Protein AF-A0A2V7I9D1-F1 (afdb_monomer)

Nearest PDB structures (foldseek):
  9ccb-assembly1_A  TM=8.689E-01  e=2.923E-0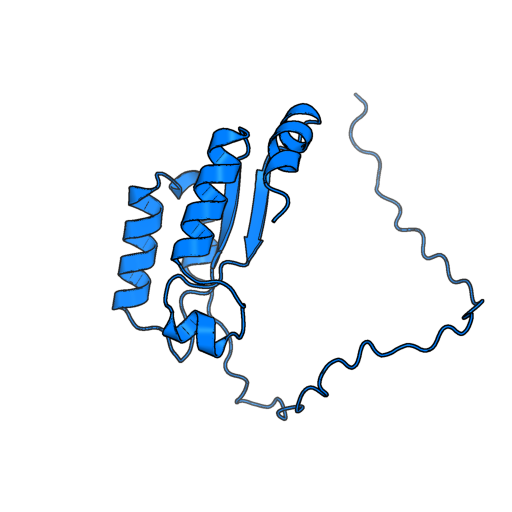3  Methanothermobacter marburgensis
  5ul3-assembly1_A  TM=8.495E-01  e=2.004E-02  Priestia megaterium
  8qmn-assembly1_A  TM=8.457E-01  e=6.193E-02  Thermotoga maritima MSB8
  7o1o-assembly1_A  TM=8.449E-01  e=7.558E-02  Thermotoga maritima MSB8
  5fep-assembly1_A  TM=8.437E-01  e=1.053E-01  Thermotoga maritima

Solvent-accessible surface area (backbone atoms only — not comparable to full-atom values): 8715 Å² total; per-residue (Å²): 132,73,73,83,49,42,45,58,40,31,75,73,64,46,72,59,46,78,42,88,57,40,55,70,40,63,70,43,28,60,76,64,68,66,89,60,52,52,67,53,52,51,55,49,47,53,51,32,54,75,30,69,25,46,66,31,58,41,42,36,56,44,38,98,72,50,51,73,66,52,47,50,54,48,54,51,46,37,57,77,67,68,34,65,93,41,40,62,75,65,34,78,67,32,62,56,78,70,65,84,80,90,56,79,84,72,78,76,73,79,84,72,84,75,77,80,94,71,89,82,88,73,89,78,87,76,84,84,78,77,82,92,82,88,86,131

Foldseek 3Di:
DPLVCLLVCVVVPNAADEEAPAFQDPQVCVVVVVVDHNVVVVVVCVSNVVSVHYYQYAYAQAEPRHDVVRLVVVVVVCVVSVVPVRYDPVSSVHHDDDCPDPHDPDPDDDPPPPDDDDDDPDDDDDDPDDDDPDDD

Secondary structure (DSSP, 8-state):
--GGGHHHHHHTT--EEEEEEE-S-HHHHHHTT-S--HHHHHHHHHHHHHHTPEEEEEE--B-TT--HHHHHHHHHHHHHTT-GGGS-GGGGT-BPPPSTTT----------------------------------

Sequence (136 aa):
RHRELFPDFAATGCAFVVSAVESLSEVVLARLEKGHTRADVQVALDVLRRAGNALRPSFVPFTPWATIGDYLELLDWVTSEEMVDQVDPVQFAIRRGSPRRGFAERSQPRASWALSSEKQRAGTKHPCQLPDRFAG

Structure (mmCIF, N/CA/C/O backbone):
data_AF-A0A2V7I9D1-F1
#
_entry.id   AF-A0A2V7I9D1-F1
#
loop_
_atom_site.group_PDB
_atom_site.id
_atom_site.type_symbol
_atom_site.label_atom_id
_atom_site.label_alt_id
_atom_site.label_comp_id
_atom_site.label_asym_id
_atom_site.label_entity_id
_atom_site.label_seq_id
_atom_site.pdbx_PDB_ins_code
_atom_site.Cartn_x
_atom_site.Cartn_y
_atom_site.Cartn_z
_atom_site.occupancy
_atom_site.B_iso_or_equiv
_atom_site.auth_seq_id
_atom_site.auth_comp_id
_atom_site.auth_asym_id
_atom_site.auth_atom_id
_atom_site.pdbx_PDB_model_num
ATOM 1 N N . ARG A 1 1 ? -7.370 -14.379 6.481 1.00 72.06 1 ARG A N 1
ATOM 2 C CA . ARG A 1 1 ? -7.495 -15.291 7.646 1.00 72.06 1 ARG A CA 1
ATOM 3 C C . ARG A 1 1 ? -7.576 -14.404 8.890 1.00 72.06 1 ARG A C 1
ATOM 5 O O . ARG A 1 1 ? -6.842 -13.430 8.894 1.00 72.06 1 ARG A O 1
ATOM 12 N N . HIS A 1 2 ? -8.464 -14.665 9.855 1.00 91.12 2 HIS A N 1
ATOM 13 C CA . HIS A 1 2 ? -8.691 -13.820 11.049 1.00 91.12 2 HIS A CA 1
ATOM 14 C C . HIS A 1 2 ? -9.321 -12.438 10.810 1.00 91.12 2 HIS A C 1
ATOM 16 O O . HIS A 1 2 ? -8.987 -11.464 11.477 1.00 91.12 2 HIS A O 1
ATOM 22 N N . ARG A 1 3 ? -10.242 -12.339 9.846 1.00 91.06 3 ARG A N 1
ATOM 23 C CA . ARG A 1 3 ? -10.923 -11.065 9.537 1.00 91.06 3 ARG A CA 1
ATOM 24 C C . ARG A 1 3 ? -11.839 -10.626 10.683 1.00 91.06 3 ARG A C 1
ATOM 26 O O . ARG A 1 3 ? -12.026 -9.440 10.909 1.00 91.06 3 ARG A O 1
ATOM 33 N N . GLU A 1 4 ? -12.376 -11.608 11.392 1.00 92.75 4 GLU A N 1
ATOM 34 C CA . GLU A 1 4 ? -13.282 -11.481 12.524 1.00 92.75 4 GLU A CA 1
ATOM 35 C C . GLU A 1 4 ? -12.651 -10.830 13.761 1.00 92.75 4 GLU A C 1
ATOM 37 O O . GLU A 1 4 ? -13.389 -10.353 14.610 1.00 92.75 4 GLU A O 1
ATOM 42 N N . LEU A 1 5 ? -11.316 -10.769 13.850 1.00 93.62 5 LEU A N 1
ATOM 43 C CA . LEU A 1 5 ? -10.620 -10.197 15.009 1.00 93.62 5 LEU A CA 1
ATOM 44 C C . LEU A 1 5 ? -10.426 -8.677 14.916 1.00 93.62 5 LEU A C 1
ATOM 46 O O . LEU A 1 5 ? -10.206 -8.025 15.932 1.00 93.62 5 LEU A O 1
ATOM 50 N N . PHE A 1 6 ? -10.482 -8.092 13.714 1.00 94.44 6 PHE A N 1
ATOM 51 C CA . PHE A 1 6 ? -10.223 -6.658 13.549 1.00 94.44 6 PHE A CA 1
ATOM 52 C C . PHE A 1 6 ? -11.248 -5.756 14.257 1.00 94.44 6 PHE A C 1
ATOM 54 O O . PHE A 1 6 ? -10.815 -4.781 14.867 1.00 94.44 6 PHE A O 1
ATOM 61 N N . PRO A 1 7 ? -12.559 -6.076 14.291 1.00 94.38 7 PRO A N 1
ATOM 62 C CA . PRO A 1 7 ? -13.507 -5.322 15.111 1.00 94.38 7 PRO A CA 1
ATOM 63 C C . PRO A 1 7 ? -13.131 -5.290 16.600 1.00 94.38 7 PRO A C 1
ATOM 65 O O . PRO A 1 7 ? -13.217 -4.237 17.228 1.00 94.38 7 PRO A O 1
ATOM 68 N N . ASP A 1 8 ? -12.642 -6.404 17.155 1.00 95.00 8 ASP A N 1
ATOM 69 C CA . ASP A 1 8 ? -12.196 -6.464 18.554 1.00 95.00 8 ASP A CA 1
ATOM 70 C C . ASP A 1 8 ? -10.924 -5.631 18.775 1.00 95.00 8 ASP A C 1
ATOM 72 O O . ASP A 1 8 ? -10.761 -4.972 19.806 1.00 95.00 8 ASP A O 1
ATOM 76 N N . PHE A 1 9 ? -10.020 -5.599 17.792 1.00 94.00 9 PHE A N 1
ATOM 77 C CA . PHE A 1 9 ? -8.849 -4.721 17.833 1.00 94.00 9 PHE A CA 1
ATOM 78 C C . PHE A 1 9 ? -9.251 -3.245 17.811 1.00 94.00 9 PHE A C 1
ATOM 80 O O . PHE A 1 9 ? -8.736 -2.464 18.609 1.00 94.00 9 PHE A O 1
ATOM 87 N N . ALA A 1 10 ? -10.203 -2.852 16.965 1.00 93.31 10 ALA A N 1
ATOM 88 C CA . ALA A 1 10 ? -10.751 -1.498 16.988 1.00 93.31 10 ALA A CA 1
ATOM 89 C C . ALA A 1 10 ? -11.395 -1.167 18.347 1.00 93.31 10 ALA A C 1
ATOM 91 O O . ALA A 1 10 ? -11.088 -0.130 18.935 1.00 93.31 10 ALA A O 1
ATOM 92 N N . ALA A 1 11 ? -12.212 -2.073 18.895 1.00 94.25 11 ALA A N 1
ATOM 93 C CA . ALA A 1 11 ? -12.895 -1.881 20.178 1.00 94.25 11 ALA A CA 1
ATOM 94 C C . ALA A 1 11 ? -11.932 -1.739 21.372 1.00 94.25 11 ALA A C 1
ATOM 96 O O . ALA A 1 11 ? -12.255 -1.080 22.358 1.00 94.25 11 ALA A O 1
ATOM 97 N N . THR A 1 12 ? -10.738 -2.327 21.278 1.00 95.44 12 THR A N 1
ATOM 98 C CA . THR A 1 12 ? -9.684 -2.238 22.303 1.00 95.44 12 THR A CA 1
ATOM 99 C C . THR A 1 12 ? -8.744 -1.041 22.116 1.00 95.44 12 THR A C 1
ATOM 101 O O . THR A 1 12 ? -7.810 -0.870 22.898 1.00 95.44 12 THR A O 1
ATOM 104 N N . GLY A 1 13 ? -8.997 -0.179 21.124 1.00 94.31 13 GLY A N 1
ATOM 105 C CA . GLY A 1 13 ? -8.230 1.047 20.885 1.00 94.31 13 GLY A CA 1
ATOM 106 C C . GLY A 1 13 ? -7.054 0.894 19.917 1.00 94.31 13 GLY A C 1
ATOM 107 O O . GLY A 1 13 ? -6.169 1.750 19.892 1.00 94.31 13 GLY A O 1
ATOM 108 N N . CYS A 1 14 ? -7.011 -0.169 19.103 1.00 95.38 14 CYS A N 1
ATOM 109 C CA . CYS A 1 14 ? -6.039 -0.268 18.015 1.00 95.38 14 CYS A CA 1
ATOM 110 C C . CYS A 1 14 ? -6.290 0.841 16.981 1.00 95.38 14 CYS A C 1
ATOM 112 O O . CYS A 1 14 ? -7.274 0.811 16.243 1.00 95.38 14 CYS A O 1
ATOM 114 N N . ALA A 1 15 ? -5.381 1.815 16.913 1.00 91.38 15 ALA A N 1
ATOM 115 C CA . ALA A 1 15 ? -5.535 2.973 16.036 1.00 91.38 15 ALA A CA 1
ATOM 116 C C . ALA A 1 15 ? -5.370 2.626 14.544 1.00 91.38 15 ALA A C 1
ATOM 118 O O . ALA A 1 15 ? -6.094 3.147 13.699 1.00 91.38 15 ALA A O 1
ATOM 119 N N . PHE A 1 16 ? -4.415 1.756 14.206 1.00 95.31 16 PHE A N 1
ATOM 120 C CA . PHE A 1 16 ? -4.119 1.376 12.824 1.00 95.31 16 PHE A CA 1
ATOM 121 C C . PHE A 1 16 ? -3.322 0.071 12.750 1.00 95.31 16 PHE A C 1
ATOM 123 O O . PHE A 1 16 ? -2.700 -0.364 13.720 1.00 95.31 16 PHE A O 1
ATOM 130 N N . VAL A 1 17 ? -3.289 -0.514 11.555 1.00 96.38 17 VAL A N 1
ATOM 131 C CA . VAL A 1 17 ? -2.502 -1.700 11.215 1.00 96.38 17 VAL A CA 1
ATOM 132 C C . VAL A 1 17 ? -1.429 -1.316 10.205 1.00 96.38 17 VAL A C 1
ATOM 134 O O . VAL A 1 17 ? -1.728 -0.710 9.181 1.00 96.38 17 VAL A O 1
ATOM 137 N N . VAL A 1 18 ? -0.179 -1.692 10.472 1.00 95.88 18 VAL A N 1
ATOM 138 C CA . VAL A 1 18 ? 0.931 -1.525 9.522 1.00 95.88 18 VAL A CA 1
ATOM 139 C C . VAL A 1 18 ? 1.139 -2.825 8.761 1.00 95.88 18 VAL A C 1
ATOM 141 O O . VAL A 1 18 ? 1.200 -3.892 9.372 1.00 95.88 18 VAL A O 1
ATOM 144 N N . SER A 1 19 ? 1.276 -2.746 7.437 1.00 95.19 19 SER A N 1
ATOM 145 C CA . SER A 1 19 ? 1.533 -3.923 6.602 1.00 95.19 19 SER A CA 1
ATOM 146 C C . SER A 1 19 ? 2.633 -3.669 5.582 1.00 95.19 19 SER A C 1
ATOM 148 O O . SER A 1 19 ? 2.647 -2.645 4.900 1.00 95.19 19 SER A O 1
ATOM 150 N N . ALA A 1 20 ? 3.540 -4.634 5.451 1.00 95.19 20 ALA A N 1
ATOM 151 C CA . ALA A 1 20 ? 4.610 -4.594 4.466 1.00 95.19 20 ALA A CA 1
ATOM 152 C C . ALA A 1 20 ? 4.093 -5.028 3.088 1.00 95.19 20 ALA A C 1
ATOM 154 O O . ALA A 1 20 ? 4.281 -6.183 2.694 1.00 95.19 20 ALA A O 1
ATOM 155 N N . VAL A 1 21 ? 3.449 -4.102 2.371 1.00 96.81 21 VAL A N 1
ATOM 156 C CA . VAL A 1 21 ? 2.922 -4.332 1.016 1.00 96.81 21 VAL A CA 1
ATOM 157 C C . VAL A 1 21 ? 4.053 -4.420 -0.008 1.00 96.81 21 VAL A C 1
ATOM 159 O O . VAL A 1 21 ? 4.009 -5.289 -0.872 1.00 96.81 21 VAL A O 1
ATOM 162 N N . GLU A 1 22 ? 5.101 -3.605 0.148 1.00 95.81 22 GLU A N 1
ATOM 163 C CA . GLU A 1 22 ? 6.302 -3.495 -0.704 1.00 95.81 22 GLU A CA 1
ATOM 164 C C . GLU A 1 22 ? 6.038 -2.965 -2.119 1.00 95.81 22 GLU A C 1
ATOM 166 O O . GLU A 1 22 ? 6.724 -2.050 -2.568 1.00 95.81 22 GLU A O 1
ATOM 171 N N . SER A 1 23 ? 5.073 -3.539 -2.839 1.00 95.94 23 SER A N 1
ATOM 172 C CA . SER A 1 23 ? 4.729 -3.195 -4.219 1.00 95.94 23 SER A CA 1
ATOM 173 C C . SER A 1 23 ? 3.301 -3.641 -4.550 1.00 95.94 23 SER A C 1
ATOM 175 O O . SER A 1 23 ? 2.748 -4.504 -3.874 1.00 95.94 23 SER A O 1
ATOM 177 N N . LEU A 1 24 ? 2.716 -3.076 -5.607 1.00 96.56 24 LEU A N 1
ATOM 178 C CA . LEU A 1 24 ? 1.473 -3.566 -6.220 1.00 96.56 24 LEU A CA 1
ATOM 179 C C . LEU A 1 24 ? 1.729 -4.363 -7.510 1.00 96.56 24 LEU A C 1
ATOM 181 O O . LEU A 1 24 ? 0.795 -4.906 -8.091 1.00 96.56 24 LEU A O 1
ATOM 185 N N . SER A 1 25 ? 2.986 -4.429 -7.954 1.00 96.25 25 SER A N 1
ATOM 186 C CA . SER A 1 25 ? 3.388 -5.152 -9.155 1.00 96.25 25 SER A CA 1
ATOM 187 C C . SER A 1 25 ? 3.532 -6.638 -8.852 1.00 96.25 25 SER A C 1
ATOM 189 O O . SER A 1 25 ? 4.378 -7.027 -8.044 1.00 96.25 25 SER A O 1
ATOM 191 N N . GLU A 1 26 ? 2.759 -7.486 -9.530 1.00 94.06 26 GLU A N 1
ATOM 192 C CA . GLU A 1 26 ? 2.822 -8.947 -9.363 1.00 94.06 26 GLU A CA 1
ATOM 193 C C . GLU A 1 26 ? 4.228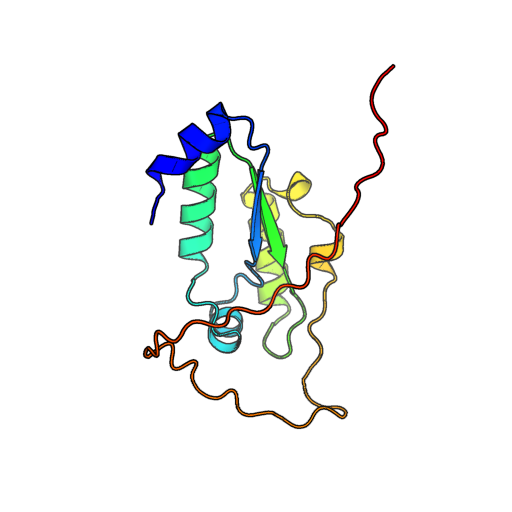 -9.500 -9.648 1.00 94.06 26 GLU A C 1
ATOM 195 O O . GLU A 1 26 ? 4.705 -10.403 -8.960 1.00 94.06 26 GLU A O 1
ATOM 200 N N . VAL A 1 27 ? 4.948 -8.910 -10.611 1.00 94.50 27 VAL A N 1
ATOM 201 C CA . VAL A 1 27 ? 6.335 -9.289 -10.920 1.00 94.50 27 VAL A CA 1
ATOM 202 C C . VAL A 1 27 ? 7.250 -9.008 -9.730 1.00 94.50 27 VAL A C 1
ATOM 204 O O . VAL A 1 27 ? 8.052 -9.864 -9.350 1.00 94.50 27 VAL A O 1
ATOM 207 N N . VAL A 1 28 ? 7.134 -7.823 -9.124 1.00 94.38 28 VAL A N 1
ATOM 208 C CA . VAL A 1 28 ? 7.935 -7.454 -7.950 1.00 94.38 28 VAL A CA 1
ATOM 209 C C . VAL A 1 28 ? 7.551 -8.332 -6.760 1.00 94.38 28 VAL A C 1
ATOM 211 O O . VAL A 1 28 ? 8.435 -8.909 -6.133 1.00 94.38 28 VAL A O 1
ATOM 214 N N . LEU A 1 29 ? 6.259 -8.500 -6.475 1.00 94.12 29 LEU A N 1
ATOM 215 C CA . LEU A 1 29 ? 5.769 -9.321 -5.363 1.00 94.12 29 LEU A CA 1
ATOM 216 C C . LEU A 1 29 ? 6.233 -10.780 -5.465 1.00 94.12 29 LEU A C 1
ATOM 218 O O . LEU A 1 29 ? 6.677 -11.348 -4.463 1.00 94.12 29 LEU A O 1
ATOM 222 N N . ALA A 1 30 ? 6.229 -11.353 -6.672 1.00 93.00 30 ALA A N 1
ATOM 223 C CA . ALA A 1 30 ? 6.765 -12.685 -6.931 1.00 93.00 30 ALA A CA 1
ATOM 224 C C . ALA A 1 30 ? 8.283 -12.757 -6.691 1.00 93.00 30 ALA A C 1
ATOM 226 O O . ALA A 1 30 ? 8.763 -13.695 -6.059 1.00 93.00 30 ALA A O 1
ATOM 227 N N . ARG A 1 31 ? 9.052 -11.751 -7.136 1.00 92.50 31 ARG A N 1
ATOM 228 C CA . ARG A 1 31 ? 10.510 -11.668 -6.896 1.00 92.50 31 ARG A CA 1
ATOM 229 C C . ARG A 1 31 ? 10.868 -11.472 -5.427 1.00 92.50 31 ARG A C 1
ATOM 231 O O . ARG A 1 31 ? 11.967 -11.838 -5.018 1.00 92.50 31 ARG A O 1
ATOM 238 N N . LEU A 1 32 ? 9.970 -10.866 -4.658 1.00 89.88 32 LEU A N 1
ATOM 239 C CA . LEU A 1 32 ? 10.133 -10.643 -3.227 1.00 89.88 32 LEU A CA 1
ATOM 240 C C . LEU A 1 32 ? 9.604 -11.795 -2.362 1.00 89.88 32 LEU A C 1
ATOM 242 O O . LEU A 1 32 ? 9.747 -11.713 -1.144 1.00 89.88 32 LEU A O 1
ATOM 246 N N . GLU A 1 33 ? 9.015 -12.832 -2.969 1.00 91.06 33 GLU A N 1
ATOM 247 C CA . GLU A 1 33 ? 8.444 -14.000 -2.282 1.00 91.06 33 GLU A CA 1
ATOM 248 C C . GLU A 1 33 ? 7.465 -13.616 -1.157 1.00 91.06 33 GLU A C 1
ATOM 250 O O . GLU A 1 33 ? 7.419 -14.240 -0.098 1.00 91.06 33 GLU A O 1
ATOM 255 N N . LYS A 1 34 ? 6.668 -12.559 -1.367 1.00 86.75 34 LYS A N 1
ATOM 256 C CA . LYS A 1 34 ? 5.794 -12.019 -0.313 1.00 86.75 34 LYS A CA 1
ATOM 257 C C . LYS A 1 34 ? 4.620 -12.932 0.033 1.00 86.75 34 LYS A C 1
ATOM 259 O O . LYS A 1 34 ? 4.150 -12.909 1.166 1.00 86.75 34 LYS A O 1
ATOM 264 N N . GLY A 1 35 ? 4.168 -13.741 -0.927 1.00 88.75 35 GLY A N 1
ATOM 265 C CA . GLY A 1 35 ? 3.035 -14.651 -0.743 1.00 88.75 35 GLY A CA 1
ATOM 266 C C . GLY A 1 35 ? 1.667 -13.958 -0.723 1.00 88.75 35 GLY A C 1
ATOM 267 O O . GLY A 1 35 ? 0.694 -14.576 -0.298 1.00 88.75 35 GLY A O 1
ATOM 268 N N . HIS A 1 36 ? 1.592 -12.702 -1.177 1.00 92.50 36 HIS A N 1
ATOM 269 C CA . HIS A 1 36 ? 0.355 -11.949 -1.401 1.00 92.50 36 HIS A CA 1
ATOM 270 C C . HIS A 1 36 ? 0.372 -11.287 -2.782 1.00 92.50 36 HIS A C 1
ATOM 272 O O . HIS A 1 36 ? 1.440 -10.999 -3.321 1.00 92.50 36 HIS A O 1
ATOM 278 N N . THR A 1 37 ? -0.817 -11.043 -3.323 1.00 94.31 37 THR A N 1
ATOM 279 C CA . THR A 1 37 ? -1.076 -10.343 -4.592 1.00 94.31 37 THR A CA 1
ATOM 280 C C . THR A 1 37 ? -1.611 -8.935 -4.335 1.00 94.31 37 THR A C 1
ATOM 282 O O . THR A 1 37 ? -1.996 -8.601 -3.209 1.00 94.31 37 THR A O 1
ATOM 285 N N . ARG A 1 38 ? -1.729 -8.109 -5.379 1.00 94.31 38 ARG A N 1
ATOM 286 C CA . ARG A 1 38 ? -2.444 -6.823 -5.294 1.00 94.31 38 ARG A CA 1
ATOM 287 C C . ARG A 1 38 ? -3.888 -7.002 -4.811 1.00 94.31 38 ARG A C 1
ATOM 289 O O . ARG A 1 38 ? -4.377 -6.201 -4.016 1.00 94.31 38 ARG A O 1
ATOM 296 N N . ALA A 1 39 ? -4.567 -8.057 -5.259 1.00 95.25 39 ALA A N 1
ATOM 297 C CA . ALA A 1 39 ? -5.947 -8.335 -4.865 1.00 95.25 39 ALA A CA 1
ATOM 298 C C . ALA A 1 39 ? -6.071 -8.620 -3.358 1.00 95.25 39 ALA A C 1
ATOM 300 O O . ALA A 1 39 ? -7.028 -8.182 -2.720 1.00 95.25 39 ALA A O 1
ATOM 301 N N . ASP A 1 40 ? -5.079 -9.287 -2.764 1.00 95.31 40 ASP A N 1
ATOM 302 C CA . ASP A 1 40 ? -5.056 -9.536 -1.320 1.00 95.31 40 ASP A CA 1
ATOM 303 C C . ASP A 1 40 ? -4.921 -8.239 -0.513 1.00 95.31 40 ASP A C 1
ATOM 305 O O . ASP A 1 40 ? -5.539 -8.109 0.547 1.00 95.31 40 ASP A O 1
ATOM 309 N N . VAL A 1 41 ? -4.159 -7.262 -1.024 1.00 96.19 41 VAL A N 1
ATOM 310 C CA . VAL A 1 41 ? -4.026 -5.930 -0.408 1.00 96.19 41 VAL A CA 1
ATOM 311 C C . VAL A 1 41 ? -5.373 -5.212 -0.400 1.00 96.19 41 VAL A C 1
ATOM 313 O O . VAL A 1 41 ? -5.767 -4.689 0.642 1.00 96.19 41 VAL A O 1
ATOM 316 N N . GLN A 1 42 ? -6.113 -5.255 -1.513 1.00 96.62 42 GLN A N 1
ATOM 317 C CA . GLN A 1 42 ? -7.457 -4.672 -1.590 1.00 96.62 42 GLN A CA 1
ATOM 318 C C . GLN A 1 42 ? -8.405 -5.315 -0.573 1.00 96.62 42 GLN A C 1
ATOM 320 O O . GLN A 1 42 ? -9.088 -4.632 0.186 1.00 96.62 42 GLN A O 1
ATOM 325 N N . VAL A 1 43 ? -8.400 -6.646 -0.496 1.00 96.38 43 VAL A N 1
ATOM 326 C CA . VAL A 1 43 ? -9.226 -7.384 0.465 1.00 96.38 43 VAL A CA 1
ATOM 327 C C . VAL A 1 43 ? -8.858 -7.027 1.908 1.00 96.38 43 VAL A C 1
ATOM 329 O O . VAL A 1 43 ? -9.743 -6.916 2.756 1.00 96.38 43 VAL A O 1
ATOM 332 N N . ALA A 1 44 ? -7.570 -6.858 2.214 1.00 95.94 44 ALA A N 1
ATOM 333 C CA . ALA A 1 44 ? -7.120 -6.451 3.543 1.00 95.94 44 ALA A CA 1
ATOM 334 C C . ALA A 1 44 ? -7.571 -5.024 3.886 1.00 95.94 44 ALA A C 1
ATOM 336 O O . ALA A 1 44 ? -8.059 -4.793 4.993 1.00 95.94 44 ALA A O 1
ATOM 337 N N . LEU A 1 45 ? -7.456 -4.096 2.934 1.00 97.06 45 LEU A N 1
ATOM 338 C CA . LEU A 1 45 ? -7.925 -2.721 3.075 1.00 97.06 45 LEU A CA 1
ATOM 339 C C . LEU A 1 45 ? -9.429 -2.672 3.375 1.00 97.06 45 LEU A C 1
ATOM 341 O O . LEU A 1 45 ? -9.839 -2.039 4.347 1.00 97.06 45 LEU A O 1
ATOM 345 N N . ASP A 1 46 ? -10.241 -3.409 2.615 1.00 96.62 46 ASP A N 1
ATOM 346 C CA . ASP A 1 46 ? -11.692 -3.465 2.817 1.00 96.62 46 ASP A CA 1
ATOM 347 C C . ASP A 1 46 ? -12.074 -4.046 4.181 1.00 96.62 46 ASP A C 1
ATOM 349 O O . ASP A 1 46 ? -12.997 -3.560 4.837 1.00 96.62 46 ASP A O 1
ATOM 353 N N . VAL A 1 47 ? -11.371 -5.091 4.628 1.00 96.50 47 VAL A N 1
ATOM 354 C CA . VAL A 1 47 ? -11.597 -5.694 5.949 1.00 96.50 47 VAL A CA 1
ATOM 355 C C . VAL A 1 47 ? -11.305 -4.690 7.062 1.00 96.50 47 VAL A C 1
ATOM 357 O O . VAL A 1 47 ? -12.117 -4.551 7.974 1.00 96.50 47 VAL A O 1
ATOM 360 N N . LEU A 1 48 ? -10.180 -3.977 6.977 1.00 96.31 48 LEU A N 1
ATOM 361 C CA . LEU A 1 48 ? -9.774 -3.005 7.992 1.00 96.31 48 LEU A CA 1
ATOM 362 C C . LEU A 1 48 ? -10.712 -1.799 8.031 1.00 96.31 48 LEU A C 1
ATOM 364 O O . LEU A 1 48 ? -11.177 -1.433 9.110 1.00 96.31 48 LEU A O 1
ATOM 368 N N . ARG A 1 49 ? -11.097 -1.263 6.866 1.00 95.31 49 ARG A N 1
ATOM 369 C CA . ARG A 1 49 ? -12.090 -0.183 6.781 1.00 95.31 49 ARG A CA 1
ATOM 370 C C . ARG A 1 49 ? -13.418 -0.577 7.420 1.00 95.31 49 ARG A C 1
ATOM 372 O O . ARG A 1 49 ? -13.968 0.193 8.199 1.00 95.31 49 ARG A O 1
ATOM 379 N N . ARG A 1 50 ? -13.919 -1.789 7.144 1.00 95.25 50 ARG A N 1
ATOM 380 C CA . ARG A 1 50 ? -15.166 -2.295 7.752 1.00 95.25 50 ARG A CA 1
ATOM 381 C C . ARG A 1 50 ? -15.063 -2.467 9.266 1.00 95.25 50 ARG A C 1
ATOM 383 O O . ARG A 1 50 ? -16.071 -2.334 9.949 1.00 95.25 50 ARG A O 1
ATOM 390 N N . ALA A 1 51 ? -13.874 -2.769 9.777 1.00 94.94 51 ALA A N 1
ATOM 391 C CA . ALA A 1 51 ? -13.612 -2.869 11.208 1.00 94.94 51 ALA A CA 1
ATOM 392 C C . ALA A 1 51 ? -13.377 -1.506 11.886 1.00 94.94 51 ALA A C 1
ATOM 394 O O . ALA A 1 51 ? -13.318 -1.450 13.109 1.00 94.94 51 ALA A O 1
ATOM 395 N N . GLY A 1 52 ? -13.254 -0.413 11.124 1.00 93.62 52 GLY A N 1
ATOM 396 C CA . GLY A 1 52 ? -12.927 0.910 11.658 1.00 93.62 52 GLY A CA 1
ATOM 397 C C . GLY A 1 52 ? -11.436 1.114 11.950 1.00 93.62 52 GLY A C 1
ATOM 398 O O . GLY A 1 52 ? -11.082 2.053 12.657 1.00 93.62 52 GLY A O 1
ATOM 399 N N . ASN A 1 53 ? -10.554 0.263 11.415 1.00 94.38 53 ASN A N 1
ATOM 400 C CA . ASN A 1 53 ? -9.105 0.431 11.519 1.00 94.38 53 ASN A CA 1
ATOM 401 C C . ASN A 1 53 ? -8.526 1.008 10.225 1.00 94.38 53 ASN A C 1
ATOM 403 O O . ASN A 1 53 ? -8.883 0.593 9.121 1.00 94.38 53 ASN A O 1
ATOM 407 N N . ALA A 1 54 ? -7.548 1.899 10.358 1.00 94.88 54 ALA A N 1
ATOM 408 C CA . ALA A 1 54 ? -6.773 2.362 9.217 1.00 94.88 54 ALA A CA 1
ATOM 409 C C . ALA A 1 54 ? -5.664 1.363 8.838 1.00 94.88 54 ALA A C 1
ATOM 411 O O . ALA A 1 54 ? -4.996 0.801 9.710 1.00 94.88 54 ALA A O 1
ATOM 412 N N . LEU A 1 55 ? -5.436 1.170 7.535 1.00 97.25 55 LEU A N 1
ATOM 413 C CA . LEU A 1 55 ? -4.269 0.459 7.008 1.00 97.25 55 LEU A CA 1
ATOM 414 C C . LEU A 1 55 ? -3.171 1.467 6.663 1.00 97.25 55 LEU A C 1
ATOM 416 O O . LEU A 1 55 ? -3.391 2.351 5.841 1.00 97.25 55 LEU A O 1
ATOM 420 N N . ARG A 1 56 ? -1.973 1.276 7.218 1.00 97.50 56 ARG A N 1
ATOM 421 C CA . ARG A 1 56 ? -0.760 2.034 6.885 1.00 97.50 56 ARG A CA 1
ATOM 422 C C . ARG A 1 56 ? 0.240 1.129 6.163 1.00 97.50 56 ARG A C 1
ATOM 424 O O . ARG A 1 56 ? 1.034 0.445 6.818 1.00 97.50 56 ARG A O 1
ATOM 431 N N . PRO A 1 57 ? 0.176 1.036 4.827 1.00 96.94 57 PRO A N 1
ATOM 432 C CA . PRO A 1 57 ? 1.076 0.176 4.077 1.00 96.94 57 PRO A CA 1
ATOM 433 C C . PRO A 1 57 ? 2.474 0.802 3.965 1.00 96.94 57 PRO A C 1
ATOM 435 O O . PRO A 1 57 ? 2.617 2.019 3.857 1.00 96.94 57 PRO A O 1
ATOM 438 N N . SER A 1 58 ? 3.511 -0.036 3.946 1.00 96.12 58 SER A N 1
ATOM 439 C CA . SER A 1 58 ? 4.861 0.365 3.537 1.00 96.12 58 SER A CA 1
ATOM 440 C C . SER A 1 58 ? 5.193 -0.132 2.129 1.00 96.12 58 SER A C 1
ATOM 442 O O . SER A 1 58 ? 4.768 -1.219 1.720 1.00 96.12 58 SER A O 1
ATOM 444 N N . PHE A 1 59 ? 5.968 0.665 1.392 1.00 97.25 59 PHE A N 1
ATOM 445 C CA . PHE A 1 59 ? 6.323 0.437 -0.007 1.00 97.25 59 PHE A CA 1
ATOM 446 C C . PHE A 1 59 ? 7.827 0.598 -0.245 1.00 97.25 59 PHE A C 1
ATOM 448 O O . PHE A 1 59 ? 8.519 1.343 0.445 1.00 97.25 59 PHE A O 1
ATOM 455 N N . VAL A 1 60 ? 8.326 -0.092 -1.269 1.00 95.50 60 VAL A N 1
ATOM 456 C CA . VAL A 1 60 ? 9.698 0.015 -1.781 1.00 95.50 60 VAL A CA 1
ATOM 457 C C . VAL A 1 60 ? 9.658 0.164 -3.308 1.00 95.50 60 VAL A C 1
ATOM 459 O O . VAL A 1 60 ? 10.086 -0.735 -4.031 1.00 95.50 60 VAL A O 1
ATOM 462 N N . PRO A 1 61 ? 9.116 1.278 -3.837 1.00 95.06 61 PRO A N 1
ATOM 463 C CA . PRO A 1 61 ? 8.768 1.411 -5.255 1.00 95.06 61 PRO A CA 1
ATOM 464 C C . PRO A 1 61 ? 9.962 1.222 -6.194 1.00 95.06 61 PRO A C 1
ATOM 466 O O . PRO A 1 61 ? 9.809 0.712 -7.302 1.00 95.06 61 PRO A O 1
ATOM 469 N N . PHE A 1 62 ? 11.172 1.572 -5.752 1.00 95.25 62 PHE A N 1
ATOM 470 C CA . PHE A 1 62 ? 12.370 1.448 -6.575 1.00 95.25 62 PHE A CA 1
ATOM 471 C C . PHE A 1 62 ? 13.093 0.127 -6.304 1.00 95.25 62 PHE A C 1
ATOM 473 O O . PHE A 1 62 ? 14.056 0.055 -5.531 1.00 95.25 62 PHE A O 1
ATOM 480 N N . THR A 1 63 ? 12.639 -0.927 -6.982 1.00 92.81 63 THR A N 1
ATOM 481 C CA . THR A 1 63 ? 13.329 -2.225 -7.051 1.00 92.81 63 THR A CA 1
ATOM 482 C C . THR A 1 63 ? 13.968 -2.439 -8.429 1.00 92.81 63 THR A C 1
ATOM 484 O O . THR A 1 63 ? 13.557 -1.796 -9.392 1.00 92.81 63 THR A O 1
ATOM 487 N N . PRO A 1 64 ? 14.942 -3.361 -8.577 1.00 93.38 64 PRO A N 1
ATOM 488 C CA . PRO A 1 64 ? 15.500 -3.709 -9.890 1.00 93.38 64 PRO A CA 1
ATOM 489 C C . PRO A 1 64 ? 14.487 -4.277 -10.895 1.00 93.38 64 PRO A C 1
ATOM 491 O O . PRO A 1 64 ? 14.817 -4.405 -12.069 1.00 93.38 64 PRO A O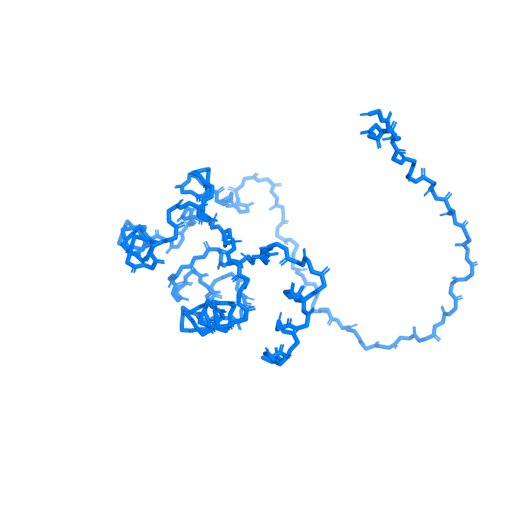 1
ATOM 494 N N . TRP A 1 65 ? 13.298 -4.665 -10.429 1.00 94.12 65 TRP A N 1
ATOM 495 C CA . TRP A 1 65 ? 12.253 -5.290 -11.240 1.00 94.12 65 TRP A CA 1
ATOM 496 C C . TRP A 1 65 ? 11.051 -4.374 -11.478 1.00 94.12 65 TRP A C 1
ATOM 498 O O . TRP A 1 65 ? 10.164 -4.753 -12.231 1.00 94.12 65 TRP A O 1
ATOM 508 N N . ALA A 1 66 ? 11.011 -3.208 -10.827 1.00 94.88 66 ALA A N 1
ATOM 509 C CA . ALA A 1 66 ? 9.933 -2.245 -10.987 1.00 94.88 66 ALA A CA 1
ATOM 510 C C . ALA A 1 66 ? 10.156 -1.385 -12.235 1.00 94.88 66 ALA A C 1
ATOM 512 O O . ALA A 1 66 ? 11.284 -1.025 -12.582 1.00 94.88 66 ALA A O 1
ATOM 513 N N . THR A 1 67 ? 9.058 -1.023 -12.880 1.00 96.62 67 THR A N 1
ATOM 514 C CA . THR A 1 67 ? 8.993 -0.083 -13.994 1.00 96.62 67 THR A CA 1
ATOM 515 C C . THR A 1 67 ? 8.414 1.255 -13.534 1.00 96.62 67 THR A C 1
ATOM 517 O O . THR A 1 67 ? 7.851 1.377 -12.446 1.00 96.62 67 THR A O 1
ATOM 520 N N . ILE A 1 68 ? 8.517 2.282 -14.381 1.00 96.94 68 ILE A N 1
ATOM 521 C CA . ILE A 1 68 ? 7.828 3.555 -14.125 1.00 96.94 68 ILE A CA 1
ATOM 522 C C . ILE A 1 68 ? 6.300 3.394 -14.146 1.00 96.94 68 ILE A C 1
ATOM 524 O O . ILE A 1 68 ? 5.613 4.103 -13.420 1.00 96.94 68 ILE A O 1
ATOM 528 N N . GLY A 1 69 ? 5.778 2.439 -14.926 1.00 98.12 69 GLY A N 1
ATOM 529 C CA . GLY A 1 69 ? 4.353 2.107 -14.944 1.00 98.12 69 GLY A CA 1
ATOM 530 C C . GLY A 1 69 ? 3.882 1.614 -13.580 1.00 98.12 69 GLY A C 1
ATOM 531 O O . GLY A 1 69 ? 2.922 2.153 -13.047 1.00 98.12 6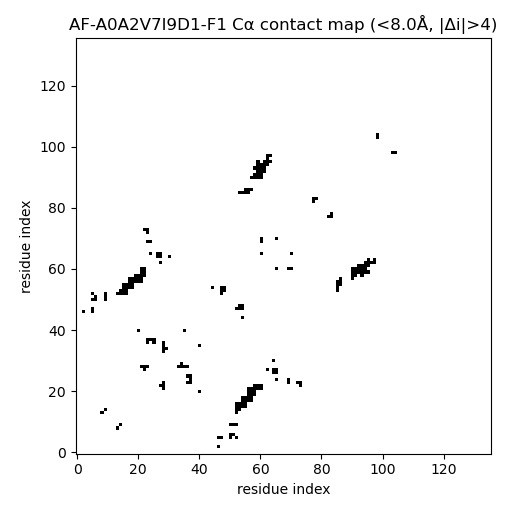9 GLY A O 1
ATOM 532 N N . ASP A 1 70 ? 4.636 0.704 -12.954 1.00 97.31 70 ASP A N 1
ATOM 533 C CA . ASP A 1 70 ? 4.325 0.211 -11.603 1.00 97.31 70 ASP A CA 1
ATOM 534 C C . ASP A 1 70 ? 4.305 1.346 -10.561 1.00 97.31 70 ASP A C 1
ATOM 536 O O . ASP A 1 70 ? 3.532 1.312 -9.605 1.00 97.31 70 ASP A O 1
ATOM 540 N N . TYR A 1 71 ? 5.162 2.360 -10.730 1.00 97.81 71 TYR A N 1
ATOM 541 C CA . TYR A 1 71 ? 5.184 3.525 -9.846 1.00 97.81 71 TYR A CA 1
ATOM 542 C C . TYR A 1 71 ? 3.960 4.427 -10.041 1.00 97.81 71 TYR A C 1
ATOM 544 O O . TYR A 1 71 ? 3.357 4.844 -9.057 1.00 97.81 71 TYR A O 1
ATOM 552 N N . LEU A 1 72 ? 3.569 4.701 -11.289 1.00 98.25 72 LEU A N 1
ATOM 553 C CA . LEU A 1 72 ? 2.351 5.463 -11.580 1.00 98.25 72 LEU A CA 1
ATOM 554 C C . LEU A 1 72 ? 1.107 4.726 -11.073 1.00 98.25 72 LEU A C 1
ATOM 556 O O . LEU A 1 72 ? 0.287 5.330 -10.393 1.00 98.25 72 LEU A O 1
ATOM 560 N N . GLU A 1 73 ? 1.026 3.411 -11.285 1.00 97.25 73 GLU A N 1
ATOM 561 C CA . GLU A 1 73 ? -0.067 2.585 -10.762 1.00 97.25 73 GLU A CA 1
ATOM 562 C C . GLU A 1 73 ? -0.143 2.591 -9.231 1.00 97.25 73 GLU A C 1
ATOM 564 O O . GLU A 1 73 ? -1.237 2.499 -8.670 1.00 97.25 73 GLU A O 1
ATOM 569 N N . LEU A 1 74 ? 0.999 2.680 -8.540 1.00 97.75 74 LEU A N 1
ATOM 570 C CA . LEU A 1 74 ? 1.033 2.858 -7.090 1.00 97.75 74 LEU A CA 1
ATOM 571 C C . LEU A 1 74 ? 0.434 4.207 -6.682 1.00 97.75 74 LEU A C 1
ATOM 573 O O . LEU A 1 74 ? -0.392 4.241 -5.772 1.00 97.75 74 LEU A O 1
ATOM 577 N N . LEU A 1 75 ? 0.842 5.301 -7.333 1.00 97.94 75 LEU A N 1
ATOM 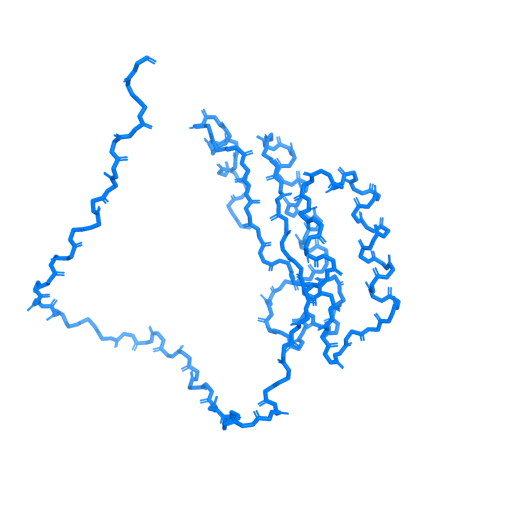578 C CA . LEU A 1 75 ? 0.314 6.637 -7.040 1.00 97.94 75 LEU A CA 1
ATOM 579 C C . LEU A 1 75 ? -1.194 6.703 -7.308 1.00 97.94 75 LEU A C 1
ATOM 581 O O . LEU A 1 75 ? -1.947 7.115 -6.427 1.00 97.94 75 LEU A O 1
ATOM 585 N N . ASP A 1 76 ? -1.629 6.211 -8.469 1.00 98.19 76 ASP A N 1
ATOM 586 C CA . ASP A 1 76 ? -3.040 6.152 -8.850 1.00 98.19 76 ASP A CA 1
ATOM 587 C C . ASP A 1 76 ? -3.848 5.327 -7.847 1.00 98.19 76 ASP A C 1
ATOM 589 O O . ASP A 1 76 ? -4.925 5.748 -7.430 1.00 98.19 76 ASP A O 1
ATOM 593 N N . TRP A 1 77 ? -3.320 4.179 -7.402 1.00 97.81 77 TRP A N 1
ATOM 594 C CA . TRP A 1 77 ? -3.998 3.353 -6.407 1.00 97.81 77 TRP A CA 1
ATOM 595 C C . TRP A 1 77 ? -4.141 4.075 -5.065 1.00 97.81 77 TRP A C 1
ATOM 597 O O . TRP A 1 77 ? -5.254 4.148 -4.547 1.00 97.81 77 TRP A O 1
ATOM 607 N N . VAL A 1 78 ? -3.061 4.665 -4.532 1.00 97.69 78 VAL A N 1
ATOM 608 C CA . VAL A 1 78 ? -3.111 5.417 -3.264 1.00 97.69 78 VAL A CA 1
ATOM 609 C C . VAL A 1 78 ? -4.133 6.548 -3.340 1.00 97.69 78 VAL A C 1
ATOM 611 O O . VAL A 1 78 ? -4.892 6.744 -2.392 1.00 97.69 78 VAL A O 1
ATOM 614 N N . THR A 1 79 ? -4.173 7.286 -4.450 1.00 97.50 79 THR A N 1
ATOM 615 C CA . THR A 1 79 ? -5.151 8.361 -4.638 1.00 97.50 79 THR A CA 1
ATOM 616 C C . THR A 1 79 ? -6.572 7.815 -4.777 1.00 97.50 79 THR A C 1
ATOM 618 O O . THR A 1 79 ? -7.472 8.332 -4.122 1.00 97.50 79 THR A O 1
ATOM 621 N N . SER A 1 80 ? -6.783 6.758 -5.568 1.00 97.56 80 SER A N 1
ATOM 622 C CA . SER A 1 80 ? -8.110 6.155 -5.780 1.00 97.56 80 SER A CA 1
ATOM 623 C C . SER A 1 80 ? -8.718 5.564 -4.508 1.00 97.56 80 SER A C 1
ATOM 625 O O . SER A 1 80 ? -9.932 5.570 -4.339 1.00 97.56 80 SER A O 1
ATOM 627 N N . GLU A 1 81 ? -7.865 5.092 -3.601 1.00 97.62 81 GLU A N 1
ATOM 628 C CA . GLU A 1 81 ? -8.252 4.538 -2.310 1.00 97.62 81 GLU A CA 1
ATOM 629 C C . GLU A 1 81 ? -8.223 5.591 -1.186 1.00 97.62 81 GLU A C 1
ATOM 631 O O . GLU A 1 81 ? -8.339 5.246 -0.011 1.00 97.62 81 GLU A O 1
ATOM 636 N N . GLU A 1 82 ? -8.048 6.876 -1.508 1.00 96.81 82 GLU A N 1
ATOM 637 C CA . GLU A 1 82 ? -8.015 7.973 -0.527 1.00 96.81 82 GLU A CA 1
ATOM 638 C C . GLU A 1 82 ? -6.993 7.731 0.608 1.00 96.81 82 GLU A C 1
ATOM 640 O O . GLU A 1 82 ? -7.186 8.109 1.762 1.00 96.81 82 GLU A O 1
ATOM 645 N N . MET A 1 83 ? -5.872 7.075 0.290 1.00 96.62 83 MET A N 1
ATOM 646 C CA . MET A 1 83 ? -4.862 6.643 1.264 1.00 96.62 83 MET A CA 1
ATOM 647 C C . MET A 1 83 ? -3.720 7.647 1.449 1.00 96.62 83 MET A C 1
ATOM 649 O O . MET A 1 83 ? -2.732 7.325 2.108 1.00 96.62 83 MET A O 1
ATOM 653 N N . VAL A 1 84 ? -3.823 8.854 0.889 1.00 95.38 84 VAL A N 1
ATOM 654 C CA . VAL A 1 84 ? -2.749 9.866 0.915 1.00 95.38 84 VAL A CA 1
ATOM 655 C C . VAL A 1 84 ? -2.291 10.173 2.347 1.00 95.38 84 VAL A C 1
ATOM 657 O O . VAL A 1 84 ? -1.092 10.212 2.602 1.00 95.38 84 VAL A O 1
ATOM 660 N N . ASP A 1 85 ? -3.222 10.273 3.300 1.00 94.75 85 ASP A N 1
ATOM 661 C CA . ASP A 1 85 ? -2.905 10.534 4.714 1.00 94.75 85 ASP A CA 1
ATOM 662 C C . ASP A 1 85 ? -2.425 9.289 5.483 1.00 94.75 85 ASP A C 1
ATOM 664 O O . ASP A 1 85 ? -1.980 9.381 6.627 1.00 94.75 85 ASP A O 1
ATOM 668 N N . GLN A 1 86 ? -2.531 8.105 4.875 1.00 96.19 86 GLN A N 1
ATOM 669 C CA . GLN A 1 86 ? -2.181 6.821 5.491 1.00 96.19 86 GLN A CA 1
ATOM 670 C C . GLN A 1 86 ? -0.802 6.308 5.062 1.00 96.19 86 GLN A C 1
ATOM 672 O O . GLN A 1 86 ? -0.271 5.373 5.672 1.00 96.19 86 GLN A O 1
ATOM 677 N N . VAL A 1 87 ? -0.214 6.913 4.028 1.00 97.06 87 VAL A N 1
ATOM 678 C CA . VAL A 1 87 ? 1.086 6.534 3.475 1.00 97.06 87 VAL A CA 1
ATOM 679 C C . VAL A 1 87 ? 2.082 7.658 3.719 1.00 97.06 87 VAL A C 1
ATOM 681 O O . VAL A 1 87 ? 1.972 8.740 3.151 1.00 97.06 87 VAL A O 1
ATOM 684 N N . ASP A 1 88 ? 3.097 7.395 4.544 1.00 95.19 88 ASP A N 1
ATOM 685 C CA . ASP A 1 88 ? 4.138 8.390 4.797 1.00 95.19 88 ASP A CA 1
ATOM 686 C C . ASP A 1 88 ? 4.876 8.734 3.486 1.00 95.19 88 ASP A C 1
ATOM 688 O O . ASP A 1 88 ? 5.309 7.812 2.787 1.00 95.19 88 ASP A O 1
ATOM 692 N N . PRO A 1 89 ? 5.118 10.021 3.159 1.00 95.69 89 PRO A N 1
ATOM 693 C CA . PRO A 1 89 ? 5.717 10.421 1.880 1.00 95.69 89 PRO A CA 1
ATOM 694 C C . PRO A 1 89 ? 7.054 9.742 1.565 1.00 95.69 89 PRO A C 1
ATOM 696 O O . PRO A 1 89 ? 7.387 9.503 0.404 1.00 95.69 89 PRO A O 1
ATOM 699 N N . VAL A 1 90 ? 7.814 9.380 2.606 1.00 95.62 90 VAL A N 1
ATOM 700 C CA . VAL A 1 90 ? 9.074 8.643 2.468 1.00 95.62 90 VAL A CA 1
ATOM 701 C C . VAL A 1 90 ? 8.892 7.318 1.723 1.00 95.62 90 VAL A C 1
ATOM 703 O O . VAL A 1 90 ? 9.782 6.944 0.967 1.00 95.62 90 VAL A O 1
ATOM 706 N N . GLN A 1 91 ? 7.743 6.645 1.859 1.00 96.69 91 GLN A N 1
ATOM 707 C CA . GLN A 1 91 ? 7.458 5.353 1.223 1.00 96.69 91 GLN A CA 1
ATOM 708 C C . GLN A 1 91 ? 7.486 5.433 -0.310 1.00 96.69 91 GLN A C 1
ATOM 710 O O . GLN A 1 91 ? 7.845 4.458 -0.964 1.00 96.69 91 GLN A O 1
ATOM 715 N N . PHE A 1 92 ? 7.205 6.601 -0.898 1.00 96.75 92 PHE A N 1
ATOM 716 C CA . PHE A 1 92 ? 7.292 6.811 -2.348 1.00 96.75 92 PHE A CA 1
ATOM 717 C C . PHE A 1 92 ? 8.723 7.016 -2.855 1.00 96.75 92 PHE A C 1
ATOM 719 O O . PHE A 1 92 ? 8.938 7.047 -4.064 1.00 96.75 92 PHE A O 1
ATOM 726 N N . ALA A 1 93 ? 9.694 7.157 -1.950 1.00 96.06 93 ALA A N 1
ATOM 727 C CA . ALA A 1 93 ? 11.098 7.408 -2.259 1.00 96.06 93 ALA A CA 1
ATOM 728 C C . ALA A 1 93 ? 12.018 6.217 -1.928 1.00 96.06 93 ALA A C 1
ATOM 730 O O . ALA A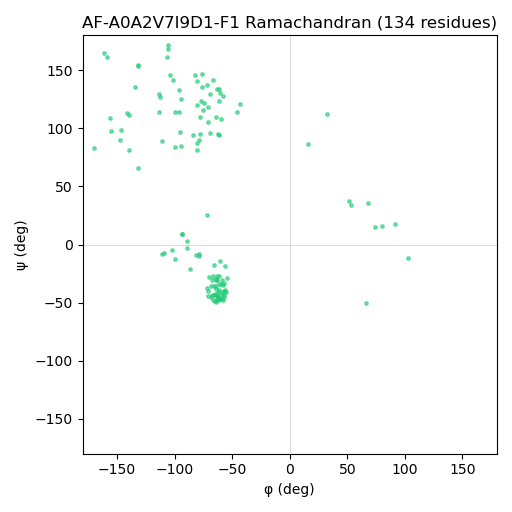 1 93 ? 13.202 6.241 -2.274 1.00 96.06 93 ALA A O 1
ATOM 731 N N . ILE A 1 94 ? 11.512 5.172 -1.257 1.00 94.62 94 ILE A N 1
ATOM 732 C CA . ILE A 1 94 ? 12.358 4.068 -0.790 1.00 94.62 94 ILE A CA 1
ATOM 733 C C . ILE A 1 94 ? 12.871 3.241 -1.970 1.00 94.62 94 ILE A C 1
ATOM 735 O O . ILE A 1 94 ? 12.118 2.748 -2.813 1.00 94.62 94 ILE A O 1
ATOM 739 N N . ARG A 1 95 ? 14.190 3.034 -1.976 1.00 91.81 95 ARG A N 1
ATOM 740 C CA . ARG A 1 95 ? 14.887 2.182 -2.933 1.00 91.81 95 ARG A CA 1
ATOM 741 C C . ARG A 1 95 ? 15.469 0.962 -2.250 1.00 91.81 95 ARG A C 1
ATOM 743 O O . ARG A 1 95 ? 16.266 1.077 -1.320 1.00 91.81 95 ARG A O 1
ATOM 750 N N . ARG A 1 96 ? 15.141 -0.216 -2.774 1.00 83.44 96 ARG A N 1
ATOM 751 C CA . ARG A 1 96 ? 15.762 -1.462 -2.332 1.00 83.44 96 ARG A CA 1
ATOM 752 C C . ARG A 1 96 ? 17.156 -1.583 -2.946 1.00 83.44 96 ARG A C 1
ATOM 754 O O . ARG A 1 96 ? 17.319 -1.553 -4.166 1.00 83.44 96 ARG A O 1
ATOM 761 N N . GLY A 1 97 ? 18.167 -1.736 -2.094 1.00 73.00 97 GLY A N 1
ATOM 762 C CA . GLY A 1 97 ? 19.531 -2.030 -2.528 1.00 73.00 97 GLY A CA 1
ATOM 763 C C . GLY A 1 97 ? 19.603 -3.386 -3.233 1.00 73.00 97 GLY A C 1
ATOM 764 O O . GLY A 1 97 ? 19.054 -4.376 -2.748 1.00 73.00 97 GLY A O 1
ATOM 765 N N . SER A 1 98 ? 20.281 -3.441 -4.380 1.00 66.25 98 SER A N 1
ATOM 766 C CA . SER A 1 98 ? 20.645 -4.718 -5.001 1.00 66.25 98 SER A CA 1
ATOM 767 C C . SER A 1 98 ? 21.653 -5.447 -4.102 1.00 66.25 98 SER A C 1
ATOM 769 O O . SER A 1 98 ? 22.567 -4.792 -3.595 1.00 66.25 98 SER A O 1
ATOM 771 N N . PRO A 1 99 ? 21.578 -6.783 -3.950 1.00 57.62 99 PRO A N 1
ATOM 772 C CA . PRO A 1 99 ? 22.598 -7.549 -3.231 1.00 57.62 99 PRO A CA 1
ATOM 773 C C . PRO A 1 99 ? 24.021 -7.361 -3.796 1.00 57.62 99 PRO A C 1
ATOM 775 O O . PRO A 1 99 ? 25.006 -7.627 -3.109 1.00 57.62 99 PRO A O 1
ATOM 778 N N . ARG A 1 100 ? 24.173 -6.874 -5.039 1.00 55.38 100 ARG A N 1
ATOM 779 C CA . ARG A 1 100 ? 25.481 -6.725 -5.692 1.00 55.38 100 ARG A CA 1
ATOM 780 C C . ARG A 1 100 ? 26.040 -5.302 -5.636 1.00 55.38 100 ARG A C 1
ATOM 782 O O . ARG A 1 100 ? 26.008 -4.553 -6.606 1.00 55.38 100 ARG A O 1
ATOM 789 N N . ARG A 1 101 ? 26.689 -5.023 -4.506 1.00 46.25 101 ARG A N 1
ATOM 790 C CA . ARG A 1 101 ? 28.117 -4.659 -4.419 1.00 46.25 101 ARG A CA 1
ATOM 791 C C . ARG A 1 101 ? 28.581 -5.032 -3.003 1.00 46.25 101 ARG A C 1
ATOM 793 O O . ARG A 1 101 ? 28.319 -4.308 -2.055 1.00 46.25 101 ARG A O 1
ATOM 800 N N . GLY A 1 102 ? 29.215 -6.199 -2.864 1.00 52.97 102 GLY A N 1
ATOM 801 C CA . GLY A 1 102 ? 29.938 -6.605 -1.647 1.00 52.97 102 GLY A CA 1
ATOM 802 C C . GLY A 1 102 ? 29.265 -7.614 -0.706 1.00 52.97 102 GLY A C 1
ATOM 803 O O . GLY A 1 102 ? 29.9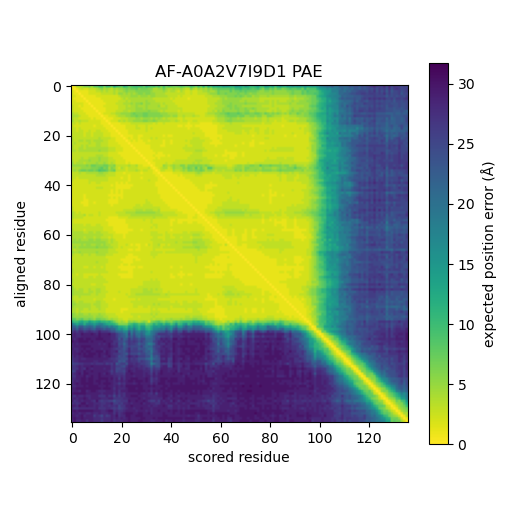60 -8.150 0.150 1.00 52.97 102 GLY A O 1
ATOM 804 N N . PHE A 1 103 ? 27.978 -7.943 -0.858 1.00 51.19 103 PHE A N 1
ATOM 805 C CA . PHE A 1 103 ? 27.351 -9.004 -0.060 1.00 51.19 103 PHE A CA 1
ATOM 806 C C . PHE A 1 103 ? 27.355 -10.326 -0.831 1.00 51.19 103 PHE A C 1
ATOM 808 O O . PHE A 1 103 ? 26.705 -10.460 -1.866 1.00 51.19 103 PHE A O 1
ATOM 815 N N . ALA A 1 104 ? 28.108 -11.306 -0.328 1.00 47.41 104 ALA A N 1
ATOM 816 C CA . ALA A 1 104 ? 27.994 -12.684 -0.778 1.00 47.41 104 ALA A CA 1
ATOM 817 C C . ALA A 1 104 ? 26.548 -13.157 -0.566 1.00 47.41 104 ALA A C 1
ATOM 819 O O . ALA A 1 104 ? 25.987 -13.025 0.524 1.00 47.41 104 ALA A O 1
ATOM 820 N N . GLU A 1 105 ? 25.955 -13.683 -1.631 1.00 48.66 105 GLU A N 1
ATOM 821 C CA . GLU A 1 105 ? 24.646 -14.318 -1.642 1.00 48.66 105 GLU A CA 1
ATOM 822 C C . GLU A 1 105 ? 24.691 -15.528 -0.703 1.00 48.66 105 GLU A C 1
ATOM 824 O O . GLU A 1 105 ? 25.149 -16.609 -1.066 1.00 48.66 105 GLU A O 1
ATOM 829 N N . ARG A 1 106 ? 24.284 -15.338 0.557 1.00 51.31 106 ARG A N 1
ATOM 830 C CA . ARG A 1 106 ? 23.964 -16.471 1.421 1.00 51.31 106 ARG A CA 1
ATOM 831 C C . ARG A 1 106 ? 22.671 -17.059 0.885 1.00 51.31 106 ARG A C 1
ATOM 833 O O . ARG A 1 106 ? 21.606 -16.482 1.090 1.00 51.31 106 ARG A O 1
ATOM 840 N N . SER A 1 107 ? 22.773 -18.204 0.222 1.00 46.44 107 SER A N 1
ATOM 841 C CA . SER A 1 107 ? 21.658 -19.131 0.063 1.00 46.44 107 SER A CA 1
ATOM 842 C C . SER A 1 107 ? 20.982 -19.295 1.425 1.00 46.44 107 SER A C 1
ATOM 844 O O . SER A 1 107 ? 21.611 -19.777 2.371 1.00 46.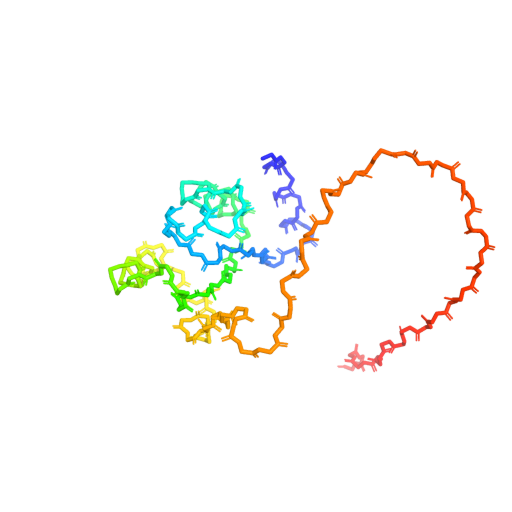44 107 SER A O 1
ATOM 846 N N . GLN A 1 108 ? 19.737 -18.833 1.556 1.00 51.69 108 GLN A N 1
ATOM 847 C CA . GLN A 1 108 ? 18.947 -19.111 2.748 1.00 51.69 108 GLN A CA 1
ATOM 848 C C . GLN A 1 108 ? 18.772 -20.632 2.832 1.00 51.69 108 GLN A C 1
ATOM 850 O O . GLN A 1 108 ? 18.269 -21.232 1.878 1.00 51.69 108 GLN A O 1
ATOM 855 N N . PRO A 1 109 ? 19.165 -21.298 3.931 1.00 41.72 109 PRO A N 1
ATOM 856 C CA . PRO A 1 109 ? 18.635 -22.624 4.179 1.00 41.72 109 PRO A CA 1
ATOM 857 C C . PRO A 1 109 ? 17.115 -22.478 4.302 1.00 41.72 109 PRO A C 1
ATOM 859 O O . PRO A 1 109 ? 16.637 -21.606 5.032 1.00 41.72 109 PRO A O 1
ATOM 862 N N . ARG A 1 110 ? 16.357 -23.312 3.572 1.00 41.59 110 ARG A N 1
ATOM 863 C CA . ARG A 1 110 ? 14.913 -23.487 3.796 1.00 41.59 110 ARG A CA 1
ATOM 864 C C . ARG A 1 110 ? 14.710 -23.567 5.303 1.00 41.59 110 ARG A C 1
ATOM 866 O O . ARG A 1 110 ? 15.302 -24.441 5.932 1.00 41.59 110 ARG A O 1
ATOM 873 N N . ALA A 1 111 ? 13.922 -22.661 5.876 1.00 37.38 111 ALA A N 1
ATOM 874 C CA . ALA A 1 111 ? 13.623 -22.697 7.297 1.00 37.38 111 ALA A CA 1
ATOM 875 C C . ALA A 1 111 ? 12.888 -24.011 7.603 1.00 37.38 111 ALA A C 1
ATOM 877 O O . ALA A 1 111 ? 11.679 -24.130 7.406 1.00 37.38 111 ALA A O 1
ATOM 878 N N . SER A 1 112 ? 13.629 -25.033 8.029 1.00 37.66 112 SER A N 1
ATOM 879 C CA . SER A 1 112 ? 13.071 -26.275 8.533 1.00 37.66 112 SER A CA 1
ATOM 880 C C . SER A 1 112 ? 12.670 -26.026 9.981 1.00 37.66 112 SER A C 1
ATOM 882 O O . SER A 1 112 ? 13.435 -26.285 10.904 1.00 37.66 112 SER A O 1
ATOM 884 N N . TRP A 1 113 ? 11.451 -25.540 10.199 1.00 39.97 113 TRP A N 1
ATOM 885 C CA . TRP A 1 113 ? 10.822 -25.512 11.527 1.00 39.97 113 TRP A CA 1
ATOM 886 C C . TRP A 1 113 ? 10.415 -26.925 12.004 1.00 39.97 113 TRP A C 1
ATOM 888 O O . TRP A 1 113 ? 9.499 -27.088 12.807 1.00 39.97 113 TRP A O 1
ATOM 898 N N . ALA A 1 114 ? 11.085 -27.970 11.512 1.00 33.56 114 ALA A N 1
ATOM 899 C CA . ALA A 1 114 ? 10.908 -29.336 11.970 1.00 33.56 114 ALA A CA 1
ATOM 900 C C . ALA A 1 114 ? 11.672 -29.524 13.291 1.00 33.56 114 ALA A C 1
ATOM 902 O O . ALA A 1 114 ? 12.858 -29.825 13.299 1.00 33.56 114 ALA A O 1
ATOM 903 N N . LEU A 1 115 ? 10.953 -29.262 14.385 1.00 35.47 115 LEU A N 1
ATOM 904 C CA . LEU A 1 115 ? 11.039 -29.885 15.710 1.00 35.47 115 LEU A CA 1
ATOM 905 C C . LEU A 1 115 ? 12.426 -30.364 16.189 1.00 35.47 115 LEU A C 1
ATOM 907 O O . LEU A 1 115 ? 12.896 -31.433 15.817 1.00 35.47 115 LEU A O 1
ATOM 911 N N . SER A 1 116 ? 12.952 -29.693 17.214 1.00 32.12 116 SER A N 1
ATOM 912 C CA . SER A 1 116 ? 13.372 -30.423 18.413 1.00 32.12 116 SER A CA 1
ATOM 913 C C . SER A 1 116 ? 13.023 -29.608 19.652 1.00 32.12 116 SER A C 1
ATOM 915 O O . SER A 1 116 ? 13.517 -28.503 19.880 1.00 32.12 116 SER A O 1
ATOM 917 N N . SER A 1 117 ? 12.095 -30.151 20.427 1.00 41.31 117 SER A N 1
ATOM 918 C CA . SER A 1 117 ? 11.794 -29.744 21.785 1.00 41.31 117 SER A CA 1
ATOM 919 C C . SER A 1 117 ? 12.961 -30.129 22.692 1.00 41.31 117 SER A C 1
ATOM 921 O O . SER A 1 117 ? 12.997 -31.251 23.186 1.00 41.31 117 SER A O 1
ATOM 923 N N . GLU A 1 118 ? 13.886 -29.207 22.962 1.00 33.19 118 GLU A N 1
ATOM 924 C CA . GLU A 1 118 ? 14.850 -29.409 24.046 1.00 33.19 118 GLU A CA 1
ATOM 925 C C . GLU A 1 118 ? 15.248 -28.091 24.730 1.00 33.19 118 GLU A C 1
ATOM 927 O O . GLU A 1 118 ? 16.151 -27.361 24.340 1.00 33.19 118 GLU A O 1
ATOM 932 N N . LYS A 1 119 ? 14.458 -27.772 25.759 1.00 40.12 119 LYS A N 1
ATOM 933 C CA . LYS A 1 119 ? 14.801 -27.078 27.010 1.00 40.12 119 LYS A CA 1
ATOM 934 C C . LYS A 1 119 ? 16.151 -26.324 27.040 1.00 40.12 119 LYS A C 1
ATOM 936 O O . LYS A 1 119 ? 17.121 -26.811 27.614 1.00 40.12 119 LYS A O 1
ATOM 941 N N . GLN A 1 120 ? 16.186 -25.066 26.595 1.00 39.28 120 GLN A N 1
ATOM 942 C CA . GLN A 1 120 ? 17.264 -24.144 26.983 1.00 39.28 120 GLN A CA 1
ATOM 943 C C . GLN A 1 120 ? 16.846 -23.293 28.182 1.00 39.28 120 GLN A C 1
ATOM 945 O O . GLN A 1 120 ? 16.162 -22.277 28.095 1.00 39.28 120 GLN A O 1
ATOM 950 N N . ARG A 1 121 ? 17.278 -23.781 29.344 1.00 39.12 121 ARG A N 1
ATOM 951 C CA . ARG A 1 121 ? 17.309 -23.078 30.620 1.00 39.12 121 ARG A CA 1
ATOM 952 C C . ARG A 1 121 ? 18.605 -22.264 30.645 1.00 39.12 121 ARG A C 1
ATOM 954 O O . ARG A 1 121 ? 19.642 -22.793 31.013 1.00 39.12 121 ARG A O 1
ATOM 961 N N . ALA A 1 122 ? 18.556 -20.999 30.250 1.00 38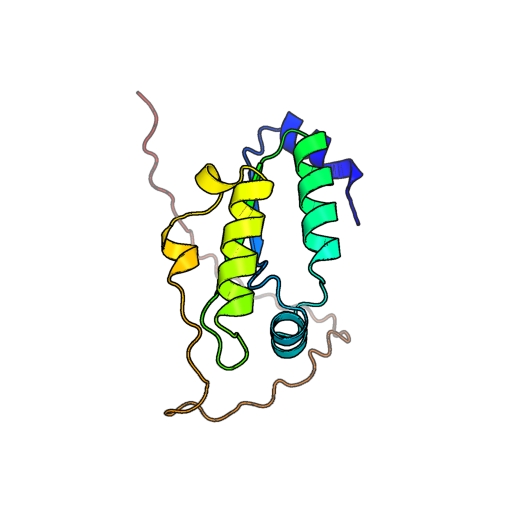.47 122 ALA A N 1
ATOM 962 C CA . ALA A 1 122 ? 19.619 -20.038 30.534 1.00 38.47 122 ALA A CA 1
ATOM 963 C C . ALA A 1 122 ? 19.021 -18.633 30.501 1.00 38.47 122 ALA A C 1
ATOM 965 O O . ALA A 1 122 ? 18.593 -18.139 29.463 1.00 38.47 122 ALA A O 1
ATOM 966 N N . GLY A 1 123 ? 18.914 -18.025 31.680 1.00 44.53 123 GLY A N 1
ATOM 967 C CA . GLY A 1 123 ? 18.450 -16.660 31.817 1.00 44.53 123 GLY A CA 1
ATOM 968 C C . GLY A 1 123 ? 19.500 -15.678 31.320 1.00 44.53 123 GLY A C 1
ATOM 969 O O . GLY A 1 123 ? 20.673 -15.766 31.669 1.00 44.53 123 GLY A O 1
ATOM 970 N N . THR A 1 124 ? 19.049 -14.668 30.591 1.00 40.38 124 THR A N 1
ATOM 971 C CA . THR A 1 124 ? 19.626 -13.330 30.691 1.00 40.38 124 THR A CA 1
ATOM 972 C C . THR A 1 124 ? 18.485 -12.350 30.466 1.00 40.38 124 THR A C 1
ATOM 974 O O . THR A 1 124 ? 18.045 -12.119 29.346 1.00 40.38 124 THR A O 1
ATOM 977 N N . LYS A 1 125 ? 17.929 -11.831 31.564 1.00 40.09 125 LYS A N 1
ATOM 978 C CA . LYS A 1 125 ? 17.003 -10.700 31.507 1.00 40.09 125 LYS A CA 1
ATOM 979 C C . LYS A 1 125 ? 17.833 -9.471 31.134 1.00 40.09 125 LYS A C 1
ATOM 981 O O . LYS A 1 125 ? 18.742 -9.115 31.876 1.00 40.09 125 LYS A O 1
ATOM 986 N N . HIS A 1 126 ? 17.547 -8.843 30.003 1.00 34.88 126 HIS A N 1
ATOM 987 C CA . HIS A 1 126 ? 17.929 -7.453 29.760 1.00 34.88 126 HIS A CA 1
ATOM 988 C C . HIS A 1 126 ? 16.689 -6.592 30.028 1.00 34.88 126 HIS A C 1
ATOM 990 O O . HIS A 1 126 ? 15.686 -6.767 29.333 1.00 34.88 126 HIS A O 1
ATOM 996 N N . PRO A 1 127 ? 16.689 -5.725 31.054 1.00 39.09 127 PRO A N 1
ATOM 997 C CA . PRO A 1 127 ? 15.562 -4.845 31.308 1.00 39.09 127 PRO A CA 1
ATOM 998 C C . PRO A 1 127 ? 15.609 -3.676 30.319 1.00 39.09 127 PRO A C 1
ATOM 1000 O O . PRO A 1 127 ? 16.470 -2.807 30.414 1.00 39.09 127 PRO A O 1
ATOM 1003 N N . CYS A 1 128 ? 14.673 -3.642 29.371 1.00 31.72 128 CYS A N 1
ATOM 1004 C CA . CYS A 1 128 ? 14.379 -2.422 28.631 1.00 31.72 128 CYS A CA 1
ATOM 1005 C C . CYS A 1 128 ? 13.515 -1.542 29.544 1.00 31.72 128 CYS A C 1
ATOM 1007 O O . CYS A 1 128 ? 12.311 -1.759 29.667 1.00 31.72 128 CYS A O 1
ATOM 1009 N N . GLN A 1 129 ? 14.145 -0.614 30.262 1.00 39.72 129 GLN A N 1
ATOM 1010 C CA . GLN A 1 129 ? 13.441 0.427 31.008 1.00 39.72 129 GLN A CA 1
ATOM 1011 C C . GLN A 1 129 ? 12.940 1.476 30.005 1.00 39.72 129 GLN A C 1
ATOM 1013 O O . GLN A 1 129 ? 13.748 2.120 29.338 1.00 39.72 129 GLN A O 1
ATOM 1018 N N . LEU A 1 130 ? 11.618 1.635 29.876 1.00 38.41 130 LEU A N 1
ATOM 1019 C CA . LEU A 1 130 ? 11.042 2.840 29.277 1.00 38.41 130 LEU A CA 1
ATOM 1020 C C . LEU A 1 130 ? 11.116 3.976 30.312 1.00 38.41 130 LEU A C 1
ATOM 1022 O O . LEU A 1 130 ? 10.787 3.737 31.474 1.00 38.41 130 LEU A O 1
ATOM 1026 N N . PRO A 1 131 ? 11.523 5.199 29.937 1.00 37.75 131 PRO A N 1
ATOM 1027 C CA . PRO A 1 131 ? 11.373 6.349 30.814 1.00 37.75 131 PRO A CA 1
ATOM 1028 C C . PRO A 1 131 ? 9.904 6.788 30.865 1.00 37.75 131 PRO A C 1
ATOM 1030 O O . PRO A 1 131 ? 9.319 7.148 29.842 1.00 37.75 131 PRO A O 1
ATOM 1033 N N . ASP A 1 132 ? 9.337 6.797 32.071 1.00 44.84 132 ASP A N 1
ATOM 1034 C CA . ASP A 1 132 ? 8.053 7.424 32.376 1.00 44.84 132 ASP A CA 1
ATOM 1035 C C . ASP A 1 132 ? 8.125 8.925 32.065 1.00 44.84 132 ASP A C 1
ATOM 1037 O O . ASP A 1 132 ? 8.755 9.712 32.775 1.00 44.84 132 ASP A O 1
ATOM 1041 N N . ARG A 1 133 ? 7.460 9.347 30.994 1.00 44.16 133 ARG A N 1
ATOM 1042 C CA . ARG A 1 133 ? 7.074 10.744 30.794 1.00 44.16 133 ARG A CA 1
ATOM 1043 C C . ARG A 1 133 ? 5.678 10.774 30.215 1.00 44.16 133 ARG A C 1
ATOM 1045 O O . ARG A 1 133 ? 5.566 10.889 29.012 1.00 44.16 133 ARG A O 1
ATOM 1052 N N . PHE A 1 134 ? 4.667 10.641 31.070 1.00 42.59 134 PHE A N 1
ATOM 1053 C CA . PHE A 1 134 ? 3.376 11.340 30.997 1.00 42.59 134 PHE A CA 1
ATOM 1054 C C . PHE A 1 134 ? 2.624 11.076 32.312 1.00 42.59 134 PHE A C 1
ATOM 1056 O O . PHE A 1 134 ? 1.801 10.173 32.415 1.00 42.59 134 PHE A O 1
ATOM 1063 N N . ALA A 1 135 ? 2.953 11.860 33.337 1.00 38.41 135 ALA A N 1
ATOM 1064 C CA . ALA A 1 135 ? 2.088 12.108 34.484 1.00 38.41 135 ALA A CA 1
ATOM 1065 C C . ALA A 1 135 ? 2.240 13.595 34.827 1.00 38.41 135 ALA A C 1
ATOM 1067 O O . ALA A 1 135 ? 3.330 14.036 35.198 1.00 38.41 135 ALA A O 1
ATOM 1068 N N . GLY A 1 136 ? 1.171 14.355 34.604 1.00 37.84 136 GLY A N 1
ATOM 1069 C CA . GLY A 1 136 ? 1.093 15.802 34.779 1.00 37.84 136 GLY A CA 1
ATOM 1070 C C . GLY A 1 136 ? -0.112 16.348 34.046 1.00 37.84 136 GLY A C 1
ATOM 1071 O O . GLY A 1 136 ? -0.003 16.469 32.808 1.00 37.84 136 GLY A O 1
#

Mean predicted aligned error: 12.59 Å

pLDDT: mean 79.7, std 24.1, range [31.72, 98.25]

Radius of gyration: 19.7 Å; Cα contacts (8 Å, |Δi|>4): 120; chains: 1; bounding box: 45×46×50 Å